Protein AF-A0A924G3J5-F1 (afdb_monomer_lite)

pLDDT: mean 84.8, std 6.94, range [52.28, 93.25]

Foldseek 3Di:
DVVVVVVVVVVVVVVVVLCVVVVVVVLVVVLVVVLVVVVVVLVVVLVVVLVVVLVVVCVVVCVVVVCVVVPDPVVVVVSVVVSVVSSVVSVVVSVLVSVLVSQLVCLLSVLVSVVVSVCVVVVHPDPPPVVVSVVSSVVSNVVSVVVSVVVVVVVVD

Structure (mmCIF, N/CA/C/O backbone):
data_AF-A0A924G3J5-F1
#
_entry.id   AF-A0A924G3J5-F1
#
loop_
_atom_site.group_PDB
_atom_site.id
_atom_site.type_symbol
_atom_site.label_atom_id
_atom_site.label_alt_id
_atom_site.label_comp_id
_atom_site.label_asym_id
_atom_site.label_entity_id
_atom_site.label_seq_id
_atom_site.pdbx_PDB_ins_code
_atom_site.Cartn_x
_atom_site.Cartn_y
_atom_site.Cartn_z
_atom_site.occupancy
_atom_site.B_iso_or_equiv
_atom_site.auth_seq_id
_atom_site.auth_comp_id
_atom_site.auth_asym_id
_atom_site.auth_atom_id
_atom_site.pdbx_PDB_model_num
ATOM 1 N N . MET A 1 1 ? 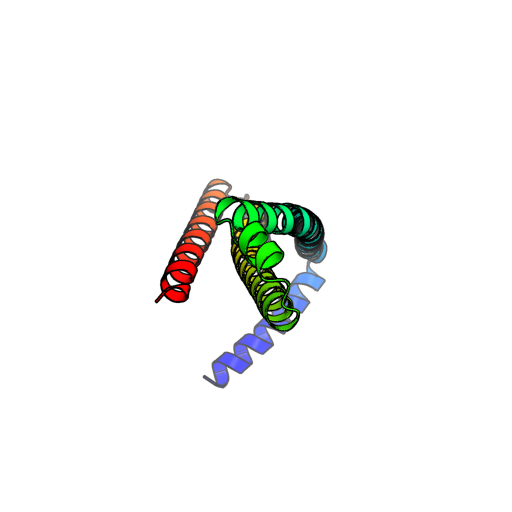12.383 -10.113 25.086 1.00 79.06 1 MET A N 1
ATOM 2 C CA . MET A 1 1 ? 12.332 -10.628 23.698 1.00 79.06 1 MET A CA 1
ATOM 3 C C . MET A 1 1 ? 11.488 -11.893 23.572 1.00 79.06 1 MET A C 1
ATOM 5 O O . MET A 1 1 ? 10.395 -11.791 23.042 1.00 79.06 1 MET A O 1
ATOM 9 N N . LEU A 1 2 ? 11.910 -13.062 24.084 1.00 88.69 2 LEU A N 1
ATOM 10 C CA . LEU A 1 2 ? 11.097 -14.299 24.002 1.00 88.69 2 LEU A CA 1
ATOM 11 C C . LEU A 1 2 ? 9.722 -14.167 24.678 1.00 88.69 2 LEU A C 1
ATOM 13 O O . LEU A 1 2 ? 8.710 -14.553 24.103 1.00 88.69 2 LEU A O 1
ATOM 17 N N . LYS A 1 3 ? 9.676 -13.552 25.866 1.00 90.19 3 LYS A N 1
ATOM 18 C CA . LYS A 1 3 ? 8.425 -13.263 26.584 1.00 90.19 3 LYS A CA 1
ATOM 19 C C . LYS A 1 3 ? 7.478 -12.373 25.768 1.00 90.19 3 LYS A C 1
ATOM 21 O O . LYS A 1 3 ? 6.288 -12.649 25.714 1.00 90.19 3 LYS A O 1
ATOM 26 N N . ASP A 1 4 ? 8.012 -11.358 25.094 1.00 90.31 4 ASP A N 1
ATOM 27 C CA . ASP A 1 4 ? 7.220 -10.415 24.291 1.00 90.31 4 ASP A CA 1
ATOM 28 C C . ASP A 1 4 ? 6.651 -11.086 23.034 1.00 90.31 4 ASP A C 1
ATOM 30 O O . ASP A 1 4 ? 5.507 -10.837 22.666 1.00 90.31 4 ASP A O 1
ATOM 34 N N . ILE A 1 5 ? 7.415 -11.996 22.416 1.00 91.94 5 ILE A N 1
ATOM 35 C CA . ILE A 1 5 ? 6.950 -12.817 21.287 1.00 91.94 5 ILE A CA 1
ATOM 36 C C . ILE A 1 5 ? 5.789 -13.718 21.724 1.00 91.94 5 ILE A C 1
ATOM 38 O O . ILE A 1 5 ? 4.772 -13.780 21.037 1.00 91.94 5 ILE A O 1
ATOM 42 N N . ILE A 1 6 ? 5.912 -14.382 22.878 1.00 93.00 6 ILE A N 1
ATOM 43 C CA . ILE A 1 6 ? 4.846 -15.238 23.420 1.00 93.00 6 ILE A CA 1
ATOM 44 C C . ILE A 1 6 ? 3.584 -14.411 23.695 1.00 93.00 6 ILE A C 1
ATOM 46 O O . ILE A 1 6 ? 2.497 -14.804 23.275 1.00 93.00 6 ILE A O 1
ATOM 50 N N . ILE A 1 7 ? 3.729 -13.237 24.321 1.00 92.44 7 ILE A N 1
ATOM 51 C CA . ILE A 1 7 ? 2.610 -12.319 24.583 1.00 92.44 7 ILE A CA 1
ATOM 52 C C . ILE A 1 7 ? 1.948 -11.874 23.273 1.00 92.44 7 ILE A C 1
ATOM 54 O O . ILE A 1 7 ? 0.723 -11.845 23.194 1.00 92.44 7 ILE A O 1
ATOM 58 N N . ALA A 1 8 ? 2.726 -11.559 22.234 1.00 90.69 8 ALA A N 1
ATOM 59 C CA . ALA A 1 8 ? 2.189 -11.148 20.938 1.00 90.69 8 ALA A CA 1
ATOM 60 C C . ALA A 1 8 ? 1.374 -12.265 20.263 1.00 90.69 8 ALA A C 1
ATOM 62 O O . ALA A 1 8 ? 0.289 -12.009 19.737 1.00 90.69 8 ALA A O 1
ATOM 63 N N . ILE A 1 9 ? 1.863 -13.508 20.316 1.00 92.25 9 ILE A N 1
ATOM 64 C CA . ILE A 1 9 ? 1.149 -14.677 19.786 1.00 92.25 9 ILE A CA 1
ATOM 65 C C . ILE A 1 9 ? -0.148 -14.909 20.572 1.00 92.25 9 ILE A C 1
ATOM 67 O O . ILE A 1 9 ? -1.213 -15.083 19.980 1.00 92.25 9 ILE A O 1
ATOM 71 N N . GLU A 1 10 ? -0.093 -14.861 21.904 1.00 93.25 10 GLU A N 1
ATOM 72 C CA . GLU A 1 10 ? -1.275 -15.023 22.754 1.00 93.25 10 GLU A CA 1
ATOM 73 C C . GLU A 1 10 ? -2.311 -13.913 22.504 1.00 93.25 10 GLU A C 1
ATOM 75 O O . GLU A 1 10 ? -3.509 -14.185 22.390 1.00 93.25 10 GLU A O 1
ATOM 80 N N . ALA A 1 11 ? -1.856 -12.667 22.350 1.00 90.56 11 ALA A N 1
ATOM 81 C CA . ALA A 1 11 ? -2.704 -11.528 22.021 1.00 90.56 11 ALA A CA 1
ATOM 82 C C . ALA A 1 11 ? -3.402 -11.702 20.664 1.00 90.56 11 ALA A C 1
ATOM 84 O O . ALA A 1 11 ? -4.585 -11.384 20.549 1.00 90.56 11 ALA A O 1
ATOM 85 N N . TYR A 1 12 ? -2.721 -12.268 19.661 1.00 89.12 12 TYR A N 1
ATOM 86 C CA . TYR A 1 12 ? -3.326 -12.582 18.365 1.00 89.12 12 TYR A CA 1
ATOM 87 C C . TYR A 1 12 ? -4.492 -13.575 18.502 1.00 89.12 12 TYR A C 1
ATOM 89 O O . TYR A 1 12 ? -5.582 -13.339 17.973 1.00 89.12 12 TYR A O 1
ATOM 97 N N . PHE A 1 13 ? -4.307 -14.656 19.268 1.00 91.38 13 PHE A N 1
ATOM 98 C CA . PHE A 1 13 ? -5.377 -15.627 19.518 1.00 91.38 13 PHE A CA 1
ATOM 99 C C . PHE A 1 13 ? -6.538 -15.023 20.318 1.00 91.38 13 PHE A C 1
ATOM 101 O O . PHE A 1 13 ? -7.701 -15.246 19.968 1.00 91.38 13 PHE A O 1
ATOM 108 N N . LYS A 1 14 ? -6.249 -14.210 21.343 1.00 90.56 14 LYS A N 1
ATOM 109 C CA . LYS A 1 14 ? -7.273 -13.483 22.114 1.00 90.56 14 LYS A CA 1
ATOM 110 C C . LYS A 1 14 ? -8.071 -12.520 21.235 1.00 90.56 14 LYS A C 1
ATOM 112 O O . LYS A 1 14 ? -9.298 -12.512 21.311 1.00 90.56 14 LYS A O 1
ATOM 117 N N . ALA A 1 15 ? -7.410 -11.769 20.354 1.00 87.56 15 ALA A N 1
ATOM 118 C CA . ALA A 1 15 ? -8.072 -10.875 19.406 1.00 87.56 15 ALA A CA 1
ATOM 119 C C . ALA A 1 15 ? -8.998 -11.652 18.457 1.00 87.56 15 ALA A C 1
ATOM 121 O O . ALA A 1 15 ? -10.141 -11.257 18.236 1.00 87.56 15 ALA A O 1
ATOM 122 N N . HIS A 1 16 ? -8.556 -12.806 17.954 1.00 88.19 16 HIS A N 1
ATOM 123 C CA . HIS A 1 16 ? -9.384 -13.654 17.098 1.00 88.19 16 HIS A CA 1
ATOM 124 C C . HIS A 1 16 ? -10.644 -14.170 17.816 1.00 88.19 16 HIS A C 1
ATOM 126 O O . HIS A 1 16 ? -11.741 -14.160 17.247 1.00 88.19 16 HIS A O 1
ATOM 132 N N . GLN A 1 17 ? -10.510 -14.599 19.075 1.00 89.94 17 GLN A N 1
ATOM 133 C CA . GLN A 1 17 ? -11.649 -14.999 19.907 1.00 89.94 17 GLN A CA 1
ATOM 134 C C . GLN A 1 17 ? -12.599 -13.822 20.164 1.00 89.94 17 GLN A C 1
ATOM 136 O O . GLN A 1 17 ? -13.813 -13.986 20.047 1.00 89.94 17 GLN A O 1
ATOM 141 N N . PHE A 1 18 ? -12.061 -12.632 20.440 1.00 88.69 18 PHE A N 1
ATOM 142 C CA . PHE A 1 18 ? -12.831 -11.405 20.641 1.00 88.69 18 PHE A CA 1
ATOM 143 C C . PHE A 1 18 ? -13.657 -11.033 19.399 1.00 88.69 18 PHE A C 1
ATOM 145 O O . PHE A 1 18 ? -14.871 -10.851 19.489 1.00 88.69 18 PHE A O 1
ATOM 152 N N . ILE A 1 19 ? -13.033 -11.018 18.217 1.00 88.06 19 ILE A N 1
ATOM 153 C CA . ILE A 1 19 ? -13.703 -10.719 16.940 1.00 88.06 19 ILE A CA 1
ATOM 154 C C . ILE A 1 19 ? -14.864 -11.693 16.693 1.00 88.06 19 ILE A C 1
ATOM 156 O O . ILE A 1 19 ? -15.940 -11.280 16.253 1.00 88.06 19 ILE A O 1
ATOM 160 N N . ARG A 1 20 ? -14.658 -12.986 16.988 1.00 87.94 20 ARG A N 1
ATOM 161 C CA . ARG A 1 20 ? -15.691 -14.021 16.851 1.00 87.94 20 ARG A CA 1
ATOM 162 C C . ARG A 1 20 ? -16.828 -13.827 17.853 1.00 87.94 20 ARG A C 1
ATOM 164 O O . ARG A 1 20 ? -17.985 -13.889 17.456 1.00 87.94 20 ARG A O 1
ATOM 171 N N . LYS A 1 21 ? -16.508 -13.554 19.120 1.00 89.50 21 LYS A N 1
ATOM 172 C CA . LYS A 1 21 ? -17.488 -13.337 20.195 1.00 89.50 21 LYS A CA 1
ATOM 173 C C . LYS A 1 21 ? -18.400 -12.138 19.922 1.00 89.50 21 LYS A C 1
ATOM 175 O O . LYS A 1 21 ? -19.588 -12.203 20.215 1.00 89.50 21 LYS A O 1
ATOM 180 N N . HIS A 1 22 ? -17.858 -11.072 19.336 1.00 85.44 22 HIS A N 1
ATOM 181 C CA . HIS A 1 22 ? -18.577 -9.817 19.099 1.00 85.44 22 HIS A CA 1
ATOM 182 C C . HIS A 1 22 ? -19.054 -9.627 17.648 1.00 85.44 22 HIS A C 1
ATOM 184 O O . HIS A 1 22 ? -19.466 -8.531 17.277 1.00 85.44 22 HIS A O 1
ATOM 190 N N . ASN A 1 23 ? -19.021 -10.678 16.815 1.00 83.56 23 ASN A N 1
ATOM 191 C CA . ASN A 1 23 ? -19.469 -10.647 15.413 1.00 83.56 23 ASN A CA 1
ATOM 192 C C . ASN A 1 23 ? -18.825 -9.537 14.549 1.00 83.56 23 ASN A C 1
ATOM 194 O O . ASN A 1 23 ? -19.388 -9.112 13.537 1.00 83.56 23 ASN A O 1
ATOM 198 N N . LEU A 1 24 ? -17.608 -9.104 14.896 1.00 84.25 24 LEU A N 1
ATOM 199 C CA . LEU A 1 24 ? -16.880 -8.043 14.187 1.00 84.25 24 LEU A CA 1
ATOM 200 C C . LEU A 1 24 ? -16.287 -8.512 12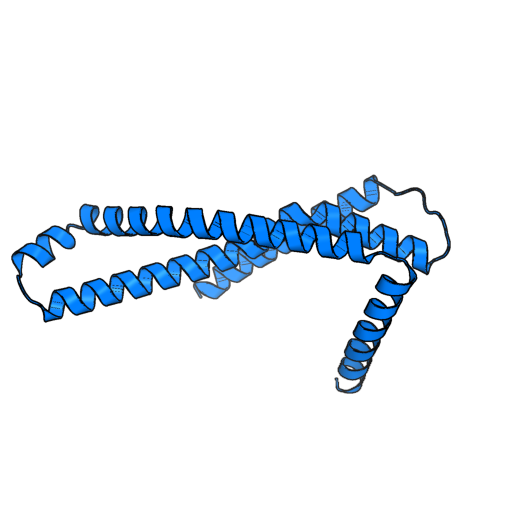.844 1.00 84.25 24 LEU A C 1
ATOM 202 O O . LEU A 1 24 ? -15.790 -7.701 12.067 1.00 84.25 24 LEU A O 1
ATOM 206 N N . TRP A 1 25 ? -16.390 -9.806 12.524 1.00 83.56 25 TRP A N 1
ATOM 207 C CA . TRP A 1 25 ? -15.892 -10.409 11.281 1.00 83.56 25 TRP A CA 1
ATOM 208 C C . TRP A 1 25 ? -16.357 -9.703 10.010 1.00 83.56 25 TRP A C 1
ATOM 210 O O . TRP A 1 25 ? -15.562 -9.529 9.090 1.00 83.56 25 TRP A O 1
ATOM 220 N N . LYS A 1 26 ? -17.617 -9.254 9.958 1.00 84.56 26 LYS A N 1
ATOM 221 C CA . LYS A 1 26 ? -18.149 -8.544 8.782 1.00 84.56 26 LYS A CA 1
ATOM 222 C C . LYS A 1 26 ? -17.333 -7.284 8.477 1.00 84.56 26 LYS A C 1
ATOM 224 O O . LYS A 1 26 ? -17.021 -7.022 7.321 1.00 84.56 26 LYS A O 1
ATOM 229 N N . TRP A 1 27 ? -16.918 -6.562 9.516 1.00 81.88 27 TRP A N 1
ATOM 230 C CA . TRP A 1 27 ? -16.155 -5.320 9.403 1.00 81.88 27 TRP A CA 1
ATOM 231 C C . TRP A 1 27 ? -14.680 -5.522 9.045 1.00 81.88 27 TRP A C 1
ATOM 233 O O . TRP A 1 27 ? -14.026 -4.569 8.643 1.00 81.88 27 TRP A O 1
ATOM 243 N N . ILE A 1 28 ? -14.160 -6.747 9.148 1.00 84.81 28 ILE A N 1
ATOM 244 C CA . ILE A 1 28 ? -12.804 -7.111 8.704 1.00 84.81 28 ILE A CA 1
ATOM 245 C C . ILE A 1 28 ? -12.839 -7.677 7.280 1.00 84.81 28 ILE A C 1
ATOM 247 O O . ILE A 1 28 ? -11.999 -7.339 6.447 1.00 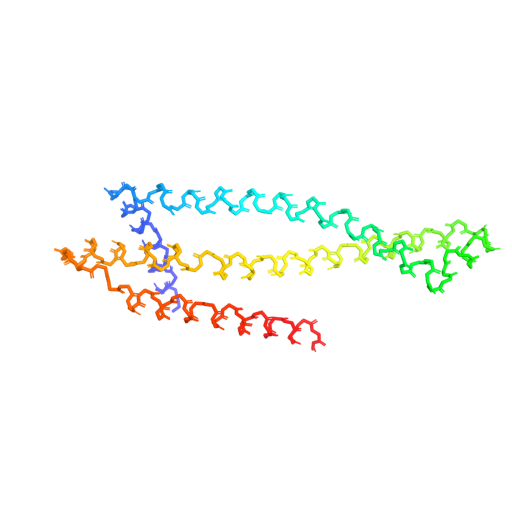84.81 28 ILE A O 1
ATOM 251 N N . VAL A 1 29 ? -13.836 -8.512 6.978 1.00 86.88 29 VAL A N 1
ATOM 252 C CA . VAL A 1 29 ? -13.983 -9.154 5.666 1.00 86.88 29 VAL A CA 1
ATOM 253 C C . VAL A 1 29 ? -14.344 -8.138 4.587 1.00 86.88 29 VAL A C 1
ATOM 255 O O . VAL A 1 29 ? -13.789 -8.210 3.497 1.00 86.88 29 VAL A O 1
ATOM 258 N N . VAL A 1 30 ? -15.216 -7.165 4.875 1.00 86.81 30 VAL A N 1
ATOM 259 C CA . VAL A 1 30 ? -15.619 -6.145 3.890 1.00 86.81 30 VAL A CA 1
ATOM 260 C C . VAL A 1 30 ? -14.417 -5.336 3.372 1.00 86.81 30 VAL A C 1
ATOM 262 O O . VAL A 1 30 ? -14.218 -5.321 2.157 1.00 86.81 30 VAL A O 1
ATOM 265 N N . PRO A 1 31 ? -13.552 -4.743 4.222 1.00 8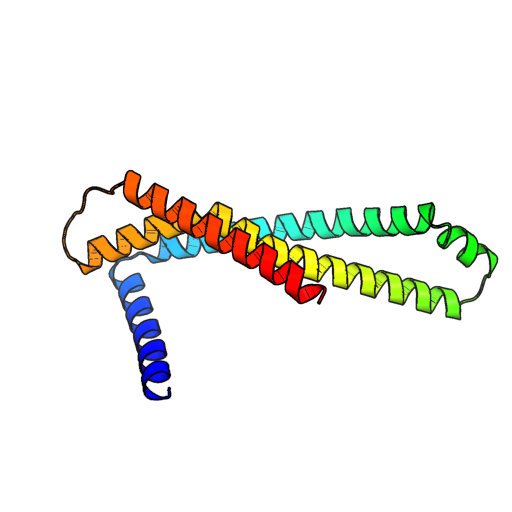6.19 31 PRO A N 1
ATOM 266 C CA . PRO A 1 31 ? -12.312 -4.112 3.766 1.00 86.19 31 PRO A CA 1
ATOM 267 C C . PRO A 1 31 ? -11.388 -5.063 3.007 1.00 86.19 31 PRO A C 1
ATOM 269 O O . PRO A 1 31 ? -10.746 -4.636 2.054 1.00 86.19 31 PRO A O 1
ATOM 272 N N . GLY A 1 32 ? -11.333 -6.342 3.395 1.00 88.81 32 GLY A N 1
ATOM 273 C CA . GLY A 1 32 ? -10.544 -7.361 2.698 1.00 88.81 32 GLY A CA 1
ATOM 274 C C . GLY A 1 32 ? -11.051 -7.661 1.284 1.00 88.81 32 GLY A C 1
ATOM 275 O O . GLY A 1 32 ? -10.258 -7.760 0.351 1.00 88.81 32 GLY A O 1
ATOM 276 N N . ILE A 1 33 ? -12.369 -7.743 1.094 1.00 90.38 33 ILE A N 1
ATOM 277 C CA . ILE A 1 33 ? -12.983 -7.913 -0.230 1.00 90.38 33 ILE A CA 1
ATOM 278 C C . ILE A 1 33 ? -12.774 -6.653 -1.073 1.00 90.38 33 ILE A C 1
ATOM 280 O O . ILE A 1 33 ? -12.382 -6.752 -2.233 1.00 90.38 33 ILE A O 1
ATOM 284 N N . ILE A 1 34 ? -12.972 -5.466 -0.492 1.00 89.25 34 ILE A N 1
ATOM 285 C CA . ILE A 1 34 ? -12.711 -4.192 -1.177 1.00 89.25 34 ILE A CA 1
ATOM 286 C C . ILE A 1 34 ? -11.239 -4.109 -1.598 1.00 89.25 34 ILE A C 1
ATOM 288 O O . ILE A 1 34 ? -10.956 -3.740 -2.735 1.00 89.25 34 ILE A O 1
ATOM 292 N N . TYR A 1 35 ? -10.308 -4.512 -0.727 1.00 89.94 35 TYR A N 1
ATOM 293 C CA . TYR A 1 35 ? -8.885 -4.606 -1.049 1.00 89.94 35 TYR A CA 1
ATOM 294 C C . TYR A 1 35 ? -8.637 -5.530 -2.238 1.00 89.94 35 TYR A C 1
ATOM 296 O O . TYR A 1 35 ? -7.942 -5.141 -3.170 1.00 89.94 35 TYR A O 1
ATOM 304 N N . MET A 1 36 ? -9.217 -6.732 -2.225 1.00 90.69 36 MET A N 1
ATOM 305 C CA . MET A 1 36 ? -9.068 -7.704 -3.306 1.00 90.69 36 MET A CA 1
ATOM 306 C C . MET A 1 36 ? -9.580 -7.145 -4.640 1.00 90.69 36 MET A C 1
ATOM 308 O O . MET A 1 36 ? -8.878 -7.228 -5.644 1.00 90.69 36 MET A O 1
ATOM 312 N N . LEU A 1 37 ? -10.770 -6.538 -4.652 1.00 92.56 37 LEU A N 1
ATOM 313 C CA . LEU A 1 37 ? -11.355 -5.949 -5.858 1.00 92.56 37 LEU A CA 1
ATOM 314 C C . LEU A 1 37 ? -10.515 -4.784 -6.388 1.00 92.56 37 LEU A C 1
ATOM 316 O O . LEU A 1 37 ? -10.206 -4.745 -7.579 1.00 92.56 37 LEU A O 1
ATOM 320 N N . LEU A 1 38 ? -10.103 -3.869 -5.504 1.00 90.38 38 LEU A N 1
ATOM 321 C CA . LEU A 1 38 ? -9.209 -2.767 -5.857 1.00 90.38 38 LEU A CA 1
ATOM 322 C C . LEU A 1 38 ? -7.881 -3.294 -6.395 1.00 90.38 38 LEU A C 1
ATOM 324 O O . LEU A 1 38 ? -7.396 -2.786 -7.396 1.00 90.38 38 LEU A O 1
ATOM 328 N N . PHE A 1 39 ? -7.323 -4.339 -5.787 1.00 90.88 39 PHE A N 1
ATOM 329 C CA . PHE A 1 39 ? -6.071 -4.941 -6.225 1.00 90.88 39 PHE A CA 1
ATOM 330 C C . PHE A 1 39 ? -6.190 -5.535 -7.630 1.00 90.88 39 PHE A C 1
ATOM 332 O O . PHE A 1 39 ? -5.352 -5.252 -8.484 1.00 90.88 39 PHE A O 1
ATOM 339 N N . CYS A 1 40 ? -7.247 -6.303 -7.904 1.00 92.12 40 CYS A N 1
ATOM 340 C CA . CYS A 1 40 ? -7.504 -6.855 -9.234 1.00 92.12 40 CYS A CA 1
ATOM 341 C C . CYS A 1 40 ? -7.670 -5.749 -10.285 1.00 92.12 40 CYS A C 1
ATOM 343 O O . CYS A 1 40 ? -7.072 -5.826 -11.359 1.00 92.12 40 CYS A O 1
ATOM 345 N N . PHE A 1 41 ? -8.435 -4.703 -9.964 1.00 91.62 41 PHE A N 1
ATOM 346 C CA . PHE A 1 41 ? -8.640 -3.561 -10.853 1.00 91.62 41 PHE A CA 1
ATOM 347 C C . PHE A 1 41 ? -7.330 -2.811 -11.120 1.00 91.62 41 PHE A C 1
ATOM 349 O O . PHE A 1 41 ? -6.954 -2.583 -12.268 1.00 91.62 41 PHE A O 1
ATOM 356 N N . SER A 1 42 ? -6.584 -2.487 -10.068 1.00 89.44 42 SER A N 1
ATOM 357 C CA . SER A 1 42 ? -5.294 -1.813 -10.163 1.00 89.44 42 SER A CA 1
ATOM 358 C C . SER A 1 42 ? -4.266 -2.641 -10.938 1.00 89.44 42 SER A C 1
ATOM 360 O O . SER A 1 42 ? -3.549 -2.087 -11.767 1.00 89.44 42 SER A O 1
ATOM 362 N N . MET A 1 43 ? -4.228 -3.965 -10.752 1.00 90.06 43 MET A N 1
ATOM 363 C CA . MET A 1 43 ? -3.330 -4.857 -11.492 1.00 90.06 43 MET A CA 1
ATOM 364 C C . MET A 1 43 ? -3.677 -4.920 -12.987 1.00 90.06 43 MET A C 1
ATOM 366 O O . MET A 1 43 ? -2.781 -4.920 -13.832 1.00 90.06 43 MET A O 1
ATOM 370 N N . TYR A 1 44 ? -4.969 -4.914 -13.329 1.00 91.75 44 TYR A N 1
ATOM 371 C CA . TYR A 1 44 ? -5.424 -4.828 -14.718 1.00 91.75 44 TYR A CA 1
ATOM 372 C C . TYR A 1 44 ? -4.976 -3.514 -15.381 1.00 91.75 44 TYR A C 1
ATOM 374 O O . TYR A 1 44 ? -4.373 -3.529 -16.457 1.00 91.75 44 TYR A O 1
ATOM 382 N N . TYR A 1 45 ? -5.194 -2.376 -14.711 1.00 90.88 45 TYR A N 1
ATOM 383 C CA . TYR A 1 45 ? -4.743 -1.068 -15.200 1.00 90.88 45 TYR A CA 1
ATOM 384 C C . TYR A 1 45 ? -3.220 -0.978 -15.310 1.00 90.88 45 TYR A C 1
ATOM 386 O O . TYR A 1 45 ? -2.706 -0.420 -16.283 1.00 90.88 45 TYR A O 1
ATOM 394 N N . PHE A 1 46 ? -2.496 -1.543 -14.344 1.00 91.94 46 PHE A N 1
ATOM 395 C CA . PHE A 1 46 ? -1.042 -1.639 -14.371 1.00 91.94 46 PHE A CA 1
ATOM 396 C C . PHE A 1 46 ? -0.554 -2.396 -15.610 1.00 91.94 46 PHE A C 1
ATOM 398 O O . PHE A 1 46 ? 0.273 -1.871 -16.350 1.00 91.94 46 PHE A O 1
ATOM 405 N N . ALA A 1 47 ? -1.089 -3.590 -15.884 1.00 88.12 47 ALA A N 1
ATOM 406 C CA . ALA A 1 47 ? -0.674 -4.387 -17.037 1.00 88.12 47 ALA A CA 1
ATOM 407 C C . ALA A 1 47 ? -0.856 -3.623 -18.362 1.00 88.12 47 ALA A C 1
ATOM 409 O O . ALA A 1 47 ? 0.038 -3.632 -19.210 1.00 88.12 47 ALA A O 1
ATOM 410 N N . HIS A 1 48 ? -1.973 -2.905 -18.517 1.00 88.50 48 HIS A N 1
ATOM 411 C CA . HIS A 1 48 ? -2.232 -2.100 -19.712 1.00 88.50 48 HIS A CA 1
ATOM 412 C C . HIS A 1 48 ? -1.294 -0.883 -19.817 1.00 88.50 48 HIS A C 1
ATOM 414 O O . HIS A 1 48 ? -0.715 -0.617 -20.871 1.00 88.50 48 HIS A O 1
ATOM 420 N N . THR A 1 49 ? -1.102 -0.160 -18.712 1.00 90.25 49 THR A N 1
ATOM 421 C CA . THR A 1 49 ? -0.331 1.093 -18.686 1.00 90.25 49 THR A CA 1
ATOM 422 C C . THR A 1 49 ? 1.170 0.842 -18.825 1.00 90.25 49 THR A C 1
ATOM 424 O O . THR A 1 49 ? 1.844 1.549 -19.572 1.00 90.25 49 THR A O 1
ATOM 427 N N . SER A 1 50 ? 1.698 -0.191 -18.166 1.00 88.88 50 SER A N 1
ATOM 428 C CA . SER A 1 50 ? 3.123 -0.538 -18.191 1.00 88.88 50 SER A CA 1
ATOM 429 C C . SER A 1 50 ? 3.577 -0.981 -19.576 1.00 88.88 50 SER A C 1
ATOM 431 O O . SER A 1 50 ? 4.638 -0.562 -20.032 1.00 88.88 50 SER A O 1
ATOM 433 N N . ASN A 1 51 ? 2.756 -1.752 -20.295 1.00 87.62 51 ASN A N 1
ATOM 434 C CA . ASN A 1 51 ? 3.070 -2.142 -21.670 1.00 87.62 51 ASN A CA 1
ATOM 435 C C . ASN A 1 51 ? 3.148 -0.919 -22.595 1.00 87.62 51 ASN A C 1
ATOM 437 O O . ASN A 1 51 ? 4.106 -0.782 -23.358 1.00 87.62 51 ASN A O 1
ATOM 441 N N . ASN A 1 52 ? 2.192 0.009 -22.475 1.00 89.00 52 ASN A N 1
ATOM 442 C CA . ASN A 1 52 ? 2.193 1.253 -23.246 1.00 89.00 52 ASN A CA 1
ATOM 443 C C . ASN A 1 52 ? 3.396 2.141 -22.897 1.00 89.00 52 ASN A C 1
ATOM 445 O O . ASN A 1 52 ? 4.009 2.722 -23.792 1.00 89.00 52 ASN A O 1
ATOM 449 N N . PHE A 1 53 ? 3.770 2.218 -21.618 1.00 88.38 53 PHE A N 1
ATOM 450 C CA . PHE A 1 53 ? 4.927 2.988 -21.168 1.00 88.38 53 PHE A CA 1
ATOM 451 C C . PHE A 1 53 ? 6.247 2.416 -21.700 1.00 88.38 53 PHE A C 1
ATOM 453 O O . PHE A 1 53 ? 7.064 3.169 -22.226 1.00 88.38 53 PHE A O 1
ATOM 460 N N . ILE A 1 54 ? 6.443 1.094 -21.633 1.00 87.31 54 ILE A N 1
ATOM 461 C CA . ILE A 1 54 ? 7.633 0.428 -22.187 1.00 87.31 54 ILE A CA 1
ATOM 462 C C . ILE A 1 54 ? 7.710 0.653 -23.699 1.00 87.31 54 ILE A C 1
ATOM 464 O O . ILE A 1 54 ? 8.767 0.998 -24.223 1.00 87.31 54 ILE A O 1
ATOM 468 N N . LEU A 1 55 ? 6.587 0.515 -24.408 1.00 85.62 55 LEU A N 1
ATOM 469 C CA . LEU A 1 55 ? 6.527 0.755 -25.848 1.00 85.62 55 LEU A CA 1
ATOM 470 C C . LEU A 1 55 ? 6.866 2.212 -26.194 1.00 85.62 55 LEU A C 1
ATOM 472 O O . LEU A 1 55 ? 7.684 2.456 -27.080 1.00 85.62 55 LEU A O 1
ATOM 476 N N . TRP A 1 56 ? 6.299 3.175 -25.466 1.00 88.50 56 TRP A N 1
ATOM 477 C CA . TRP A 1 56 ? 6.615 4.594 -25.622 1.00 88.50 56 TRP A CA 1
ATOM 478 C C . TRP A 1 56 ? 8.097 4.888 -25.355 1.00 88.50 56 TRP A C 1
ATOM 480 O O . TRP A 1 56 ? 8.736 5.593 -26.138 1.00 88.50 56 TRP A O 1
ATOM 490 N N . LEU A 1 57 ? 8.668 4.306 -24.297 1.00 87.75 57 LEU A N 1
ATOM 491 C CA . LEU A 1 57 ? 10.073 4.473 -23.930 1.00 87.75 57 LEU A CA 1
ATOM 492 C C . LEU A 1 57 ? 11.002 3.906 -25.010 1.00 87.75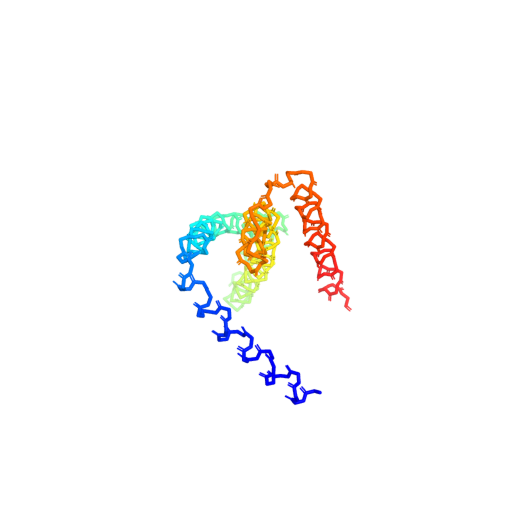 57 LEU A C 1
ATOM 494 O O . LEU A 1 57 ? 11.960 4.565 -25.416 1.00 87.75 57 LEU A O 1
ATOM 498 N N . ASN A 1 58 ? 10.675 2.733 -25.547 1.00 84.75 58 ASN A N 1
ATOM 499 C CA . ASN A 1 58 ? 11.434 2.080 -26.613 1.00 84.75 58 ASN A CA 1
ATOM 500 C C . ASN A 1 58 ? 11.382 2.842 -27.945 1.00 84.75 58 ASN A C 1
ATOM 502 O O . ASN A 1 58 ? 12.367 2.860 -28.686 1.00 84.75 58 ASN A O 1
ATOM 506 N N . LEU A 1 59 ? 10.250 3.484 -28.255 1.00 83.81 59 LEU A N 1
ATOM 507 C CA . LEU A 1 59 ? 10.109 4.330 -29.442 1.00 83.81 59 LEU A CA 1
ATOM 508 C C . LEU A 1 59 ? 10.866 5.651 -29.282 1.00 83.81 59 LEU A C 1
ATOM 510 O O . LEU A 1 59 ? 11.598 6.051 -30.184 1.00 83.81 59 LEU A O 1
ATOM 514 N N . LYS A 1 60 ? 10.727 6.319 -28.132 1.00 84.62 60 LYS A N 1
ATOM 515 C CA . LYS A 1 60 ? 11.317 7.644 -27.906 1.00 84.62 60 LYS A CA 1
ATOM 516 C C . LYS A 1 60 ? 12.838 7.615 -27.768 1.00 84.62 60 LYS A C 1
ATOM 518 O O . LYS A 1 60 ? 13.504 8.550 -28.196 1.00 84.62 60 LYS A O 1
ATOM 523 N N . THR A 1 61 ? 13.388 6.545 -27.201 1.00 80.00 61 THR A N 1
ATOM 524 C CA . THR A 1 61 ? 14.844 6.328 -27.130 1.00 80.00 61 THR A CA 1
ATOM 525 C C . THR A 1 61 ? 15.445 5.898 -28.471 1.00 80.00 61 THR A C 1
ATOM 527 O O . THR A 1 61 ? 16.663 5.824 -28.598 1.00 80.00 61 THR A O 1
ATOM 530 N N . GLY A 1 62 ? 14.611 5.589 -29.473 1.00 77.19 62 GLY A N 1
ATOM 531 C CA . GLY A 1 62 ? 15.053 5.046 -30.757 1.00 77.19 62 GLY A CA 1
ATOM 532 C C . GLY A 1 62 ? 15.605 3.619 -30.668 1.00 77.19 62 GLY A C 1
ATOM 533 O O . GLY A 1 62 ? 16.053 3.090 -31.687 1.00 77.19 62 GLY A O 1
ATOM 534 N N . LEU A 1 63 ? 15.550 2.972 -29.492 1.00 73.81 63 LEU A N 1
ATOM 535 C CA . LEU A 1 63 ? 16.122 1.640 -29.276 1.00 73.81 63 LEU A CA 1
ATOM 536 C C . LEU A 1 63 ? 15.505 0.603 -30.209 1.00 73.81 63 LEU A C 1
ATOM 538 O O . LEU A 1 63 ? 16.225 -0.234 -30.742 1.00 73.81 63 LEU A O 1
ATOM 542 N N . LYS A 1 64 ? 14.193 0.689 -30.458 1.00 73.75 64 LYS A N 1
ATOM 543 C CA . LYS A 1 64 ? 13.512 -0.238 -31.368 1.00 73.75 64 LYS A CA 1
ATOM 544 C C . LYS A 1 64 ? 14.055 -0.135 -32.801 1.00 73.75 64 LYS A C 1
ATOM 546 O O . LYS A 1 64 ? 14.403 -1.144 -33.397 1.00 73.75 64 LYS A O 1
ATOM 551 N N . ALA A 1 65 ? 14.222 1.085 -33.316 1.00 75.12 65 ALA A N 1
ATOM 552 C CA . ALA A 1 65 ? 14.747 1.319 -34.664 1.00 75.12 65 ALA A CA 1
ATOM 553 C C . ALA A 1 65 ? 16.232 0.931 -34.807 1.00 75.12 65 ALA A C 1
ATOM 555 O O . ALA A 1 65 ? 16.673 0.529 -35.882 1.00 75.12 65 ALA A O 1
ATOM 556 N N . TRP A 1 66 ? 17.012 1.054 -33.731 1.00 79.50 66 TRP A N 1
ATOM 557 C CA . TRP A 1 66 ? 18.405 0.609 -33.686 1.00 79.50 66 TRP A CA 1
ATOM 558 C C . TRP A 1 66 ? 18.522 -0.921 -33.644 1.00 79.50 66 TRP A C 1
ATOM 560 O O . TRP A 1 66 ? 19.334 -1.494 -34.371 1.00 79.50 66 TRP A O 1
ATOM 570 N N . LEU A 1 67 ? 17.665 -1.580 -32.860 1.00 79.56 67 LEU A N 1
ATOM 571 C CA . LEU A 1 67 ? 17.589 -3.037 -32.766 1.00 79.56 67 LEU A CA 1
ATOM 572 C C . LEU A 1 67 ? 17.181 -3.663 -34.108 1.00 79.56 67 LEU A C 1
ATOM 574 O O . LEU A 1 67 ? 17.842 -4.590 -34.577 1.00 79.56 67 LEU A O 1
ATOM 578 N N . ASP A 1 68 ? 16.158 -3.097 -34.756 1.00 77.81 68 ASP A N 1
ATOM 579 C CA . ASP A 1 68 ? 15.662 -3.546 -36.062 1.00 77.81 68 ASP A CA 1
ATOM 580 C C . ASP A 1 68 ? 16.739 -3.405 -37.159 1.00 77.81 68 ASP A C 1
ATOM 582 O O . ASP A 1 68 ? 16.827 -4.241 -38.056 1.00 77.81 68 ASP A O 1
ATOM 586 N N . LYS A 1 69 ? 17.620 -2.394 -37.067 1.00 80.94 69 LYS A N 1
ATOM 587 C CA . LYS A 1 69 ? 18.757 -2.222 -37.992 1.00 80.94 69 LYS A CA 1
ATOM 588 C C . LYS A 1 69 ? 19.885 -3.235 -37.789 1.00 80.94 69 LYS A C 1
ATOM 590 O O . LYS A 1 69 ? 20.584 -3.540 -38.751 1.00 80.94 69 LYS A O 1
ATOM 595 N N . MET A 1 70 ? 20.105 -3.723 -36.567 1.00 77.44 70 MET A N 1
ATOM 596 C CA . MET A 1 70 ? 21.200 -4.659 -36.280 1.00 77.44 70 MET A CA 1
ATOM 597 C C . MET A 1 70 ? 20.897 -6.107 -36.675 1.00 77.44 70 MET A C 1
ATOM 599 O O . MET A 1 70 ? 21.838 -6.881 -36.836 1.00 77.44 70 MET A O 1
ATOM 603 N N . ASN A 1 71 ? 19.617 -6.480 -36.802 1.00 76.44 71 ASN A N 1
ATOM 604 C CA . ASN A 1 71 ? 19.153 -7.822 -37.181 1.00 76.44 71 ASN A CA 1
ATOM 605 C C . ASN A 1 71 ? 19.869 -8.979 -36.440 1.00 76.44 71 ASN A C 1
ATOM 607 O O . ASN A 1 71 ? 20.163 -10.023 -37.021 1.00 76.44 71 ASN A O 1
ATOM 611 N N . SER A 1 72 ? 20.197 -8.791 -35.155 1.00 80.19 72 SER A N 1
ATOM 612 C CA . SER A 1 72 ? 20.919 -9.783 -34.350 1.00 80.19 72 SER A CA 1
ATOM 613 C C . SER A 1 72 ? 20.020 -10.389 -33.267 1.00 80.19 72 SER A C 1
ATOM 615 O O . SER A 1 72 ? 19.502 -9.704 -32.383 1.00 80.19 72 SER A O 1
ATOM 617 N N . GLY A 1 73 ? 19.844 -11.714 -33.315 1.00 82.06 73 GLY A N 1
ATOM 618 C CA . GLY A 1 73 ? 18.961 -12.433 -32.387 1.00 82.06 73 GLY A CA 1
ATOM 619 C C . GLY A 1 73 ? 19.409 -12.366 -30.921 1.00 82.06 73 GLY A C 1
ATOM 620 O O . GLY A 1 73 ? 18.577 -12.288 -30.022 1.00 82.06 73 GLY A O 1
ATOM 621 N N . VAL A 1 74 ? 20.722 -12.321 -30.667 1.00 85.50 74 VAL A N 1
ATOM 622 C CA . VAL A 1 74 ? 21.285 -12.219 -29.306 1.00 85.50 74 VAL A CA 1
ATOM 623 C C . VAL A 1 74 ? 20.952 -10.870 -28.664 1.00 85.50 74 VAL A C 1
ATOM 625 O O . VAL A 1 74 ? 20.597 -10.804 -27.489 1.00 85.50 74 VAL A O 1
ATOM 628 N N . LEU A 1 75 ? 21.016 -9.784 -29.433 1.00 82.38 75 LEU A N 1
ATOM 629 C CA . LEU A 1 75 ? 20.719 -8.444 -28.934 1.00 82.38 75 LEU A CA 1
ATOM 630 C C . LEU A 1 75 ? 19.218 -8.269 -28.681 1.00 82.38 75 LEU A C 1
ATOM 632 O O . LEU A 1 75 ? 18.826 -7.696 -27.664 1.00 82.38 75 LEU A O 1
ATOM 636 N N . ALA A 1 76 ? 18.383 -8.838 -29.558 1.00 85.00 76 ALA A N 1
ATOM 637 C CA . ALA A 1 76 ? 16.940 -8.911 -29.350 1.00 85.00 76 ALA A CA 1
ATOM 638 C C . ALA A 1 76 ? 16.595 -9.661 -28.053 1.00 85.00 76 ALA A C 1
ATOM 640 O O . ALA A 1 76 ? 15.764 -9.189 -27.276 1.00 85.00 76 ALA A O 1
ATOM 641 N N . PHE A 1 77 ? 17.287 -10.767 -27.758 1.00 86.69 77 PHE A N 1
ATOM 642 C CA . PHE A 1 77 ? 17.117 -11.494 -26.500 1.00 86.69 77 PHE A CA 1
ATOM 643 C C . PHE A 1 77 ? 17.410 -10.614 -25.273 1.00 86.69 77 PHE A C 1
ATOM 645 O O . PHE A 1 77 ? 16.533 -10.452 -24.424 1.00 86.69 77 PHE A O 1
ATOM 652 N N . PHE A 1 78 ? 18.579 -9.965 -25.196 1.00 86.31 78 PHE A N 1
ATOM 653 C CA . PHE A 1 78 ? 18.908 -9.085 -24.062 1.00 86.31 78 PHE A CA 1
ATOM 654 C C . PHE A 1 78 ? 17.942 -7.905 -23.917 1.00 86.31 78 PHE A C 1
ATOM 656 O O . PHE A 1 78 ? 17.610 -7.512 -22.800 1.00 86.31 78 PHE A O 1
ATOM 663 N N . PHE A 1 79 ? 17.446 -7.364 -25.027 1.00 85.31 79 PHE A N 1
ATOM 664 C CA . PHE A 1 79 ? 16.479 -6.274 -25.006 1.00 85.31 79 PHE A CA 1
ATOM 665 C C . PHE A 1 79 ? 15.105 -6.709 -24.471 1.00 85.31 79 PHE A C 1
ATOM 667 O O . PHE A 1 79 ? 14.504 -6.009 -23.650 1.00 85.31 79 PHE A O 1
ATOM 674 N N . THR A 1 80 ? 14.618 -7.886 -24.879 1.00 86.56 80 THR A N 1
ATOM 675 C CA . THR A 1 80 ? 13.380 -8.457 -24.320 1.00 86.56 80 THR A CA 1
ATOM 676 C C . THR A 1 80 ? 13.530 -8.779 -22.834 1.00 86.56 80 THR A C 1
ATOM 678 O O . THR A 1 80 ? 12.641 -8.448 -22.050 1.00 86.56 80 THR A O 1
ATOM 681 N N . LEU A 1 81 ? 14.681 -9.322 -22.422 1.00 90.00 81 LEU A N 1
ATOM 682 C CA . LEU A 1 81 ? 14.992 -9.586 -21.019 1.00 90.00 81 LEU A CA 1
ATOM 683 C C . LEU A 1 81 ? 15.047 -8.289 -20.197 1.00 90.00 81 LEU A C 1
ATOM 685 O O . LEU A 1 81 ? 14.460 -8.216 -19.121 1.00 90.00 81 LEU A O 1
ATOM 689 N N . GLY A 1 82 ? 15.687 -7.239 -20.716 1.00 89.06 82 GLY A N 1
ATOM 690 C CA . GLY A 1 82 ? 15.722 -5.922 -20.079 1.00 89.06 82 GLY A CA 1
ATOM 691 C C . GLY A 1 82 ? 14.329 -5.302 -19.942 1.00 89.06 82 GLY A C 1
ATOM 692 O O . GLY A 1 82 ? 13.990 -4.771 -18.887 1.00 89.06 82 GLY A O 1
ATOM 693 N N . SER A 1 83 ? 13.487 -5.444 -20.969 1.00 88.50 83 SER A N 1
ATOM 694 C CA . SER A 1 83 ? 12.089 -4.996 -20.929 1.00 88.50 83 SER A CA 1
ATOM 695 C C . SER A 1 83 ? 11.264 -5.769 -19.892 1.00 88.50 83 SER A C 1
ATOM 697 O O . SER A 1 83 ? 10.456 -5.164 -19.191 1.00 88.50 83 SER A O 1
ATOM 699 N N . LEU A 1 84 ? 11.497 -7.079 -19.741 1.00 90.88 84 LEU A N 1
ATOM 700 C CA . LEU A 1 84 ? 10.875 -7.905 -18.700 1.00 90.88 84 LEU A CA 1
ATOM 701 C C . LEU A 1 84 ? 11.296 -7.446 -17.297 1.00 90.88 84 LEU A C 1
ATOM 703 O O . LEU A 1 84 ? 10.445 -7.265 -16.430 1.00 90.88 84 LEU A O 1
ATOM 707 N N . ILE A 1 85 ? 12.595 -7.227 -17.074 1.00 91.75 85 ILE A N 1
ATOM 708 C CA . ILE A 1 85 ? 13.120 -6.741 -15.789 1.00 91.75 85 ILE A CA 1
ATOM 709 C C . ILE A 1 85 ? 12.525 -5.370 -15.460 1.00 91.75 85 ILE A C 1
ATOM 711 O O . ILE A 1 85 ? 12.079 -5.147 -14.337 1.00 91.75 85 ILE A O 1
ATOM 715 N N . LEU A 1 86 ? 12.462 -4.468 -16.441 1.00 90.81 86 LEU A N 1
ATOM 716 C CA . LEU A 1 86 ? 11.860 -3.149 -16.282 1.00 90.81 86 LEU A CA 1
ATOM 717 C C . LEU A 1 86 ? 10.360 -3.244 -15.947 1.00 90.81 86 LEU A C 1
ATOM 719 O O . LEU A 1 86 ? 9.877 -2.526 -15.072 1.00 90.81 86 LEU A O 1
ATOM 723 N N . TRP A 1 87 ? 9.630 -4.153 -16.598 1.00 90.88 87 TRP A N 1
ATOM 724 C CA . TRP A 1 87 ? 8.223 -4.419 -16.300 1.00 90.88 87 TRP A CA 1
ATOM 725 C C . TRP A 1 87 ? 8.029 -4.950 -14.872 1.00 90.88 87 TRP A C 1
ATOM 727 O O . TRP A 1 87 ? 7.179 -4.445 -14.138 1.00 90.88 87 TRP A O 1
ATOM 737 N N . LEU A 1 88 ? 8.857 -5.909 -14.440 1.00 91.38 88 LEU A N 1
ATOM 738 C CA . LEU A 1 88 ? 8.843 -6.446 -13.074 1.00 91.38 88 LEU A CA 1
ATOM 739 C C . LEU A 1 88 ? 9.196 -5.374 -12.034 1.00 91.38 88 LEU A C 1
ATOM 741 O O . LEU A 1 88 ? 8.543 -5.286 -10.996 1.00 91.38 88 LEU A O 1
ATOM 745 N N . ALA A 1 89 ? 10.181 -4.521 -12.317 1.00 91.19 89 ALA A N 1
ATOM 746 C CA . ALA A 1 89 ? 10.546 -3.407 -11.446 1.00 91.19 89 ALA A CA 1
ATOM 747 C C . ALA A 1 89 ? 9.381 -2.417 -11.286 1.00 91.19 89 ALA A C 1
ATOM 749 O O . ALA A 1 89 ? 9.037 -2.040 -10.164 1.00 91.19 89 ALA A O 1
ATOM 750 N N . MET A 1 90 ? 8.712 -2.056 -12.388 1.00 90.31 90 MET A N 1
ATOM 751 C CA . MET A 1 90 ? 7.496 -1.240 -12.342 1.00 90.31 90 MET A CA 1
ATOM 752 C C . MET A 1 90 ? 6.372 -1.921 -11.556 1.00 90.31 90 MET A C 1
ATOM 754 O O . MET A 1 90 ? 5.669 -1.245 -10.808 1.00 90.31 90 MET A O 1
ATOM 758 N N . MET A 1 91 ? 6.217 -3.242 -11.679 1.00 90.69 91 MET A N 1
ATOM 759 C CA . MET A 1 91 ? 5.201 -4.005 -10.949 1.00 90.69 91 MET A CA 1
ATOM 760 C C . MET A 1 91 ? 5.435 -3.940 -9.442 1.00 90.69 91 MET A C 1
ATOM 762 O O . MET A 1 91 ? 4.509 -3.637 -8.693 1.00 90.69 91 MET A O 1
ATOM 766 N N . LEU A 1 92 ? 6.669 -4.172 -8.990 1.00 89.19 92 LEU A N 1
ATOM 767 C CA . LEU A 1 92 ? 7.030 -4.079 -7.574 1.00 89.19 92 LEU A CA 1
ATOM 768 C C . LEU A 1 92 ? 6.850 -2.656 -7.035 1.00 89.19 92 LEU A C 1
ATOM 770 O O . LEU A 1 92 ? 6.326 -2.471 -5.934 1.00 89.19 92 LEU A O 1
ATOM 774 N N . PHE A 1 93 ? 7.231 -1.648 -7.821 1.00 86.31 93 PHE A N 1
ATOM 775 C CA . PHE A 1 93 ? 7.030 -0.248 -7.463 1.00 86.31 93 PHE A CA 1
ATOM 776 C C . PHE A 1 93 ? 5.540 0.090 -7.315 1.00 86.31 93 PHE A C 1
ATOM 778 O O . PHE A 1 93 ? 5.123 0.658 -6.304 1.00 86.31 93 PHE A O 1
ATOM 785 N N . TYR A 1 94 ? 4.714 -0.331 -8.273 1.00 88.44 94 TYR A N 1
ATOM 786 C CA . TYR A 1 94 ? 3.270 -0.122 -8.244 1.00 88.44 94 TYR A CA 1
ATOM 787 C C . TYR A 1 94 ? 2.603 -0.855 -7.070 1.00 88.44 94 TYR A C 1
ATOM 789 O O . TYR A 1 94 ? 1.788 -0.272 -6.355 1.00 88.44 94 TYR A O 1
ATOM 797 N N . PHE A 1 95 ? 2.999 -2.105 -6.813 1.00 86.62 95 PHE A N 1
ATOM 798 C CA . PHE A 1 95 ? 2.535 -2.889 -5.667 1.00 86.62 95 PHE A CA 1
ATOM 799 C C . PHE A 1 95 ? 2.847 -2.193 -4.336 1.00 86.62 95 PHE A C 1
ATOM 801 O O . PHE A 1 95 ? 1.991 -2.103 -3.452 1.00 86.62 95 PHE A O 1
ATOM 808 N N . SER A 1 96 ? 4.060 -1.651 -4.208 1.00 85.81 96 SER A N 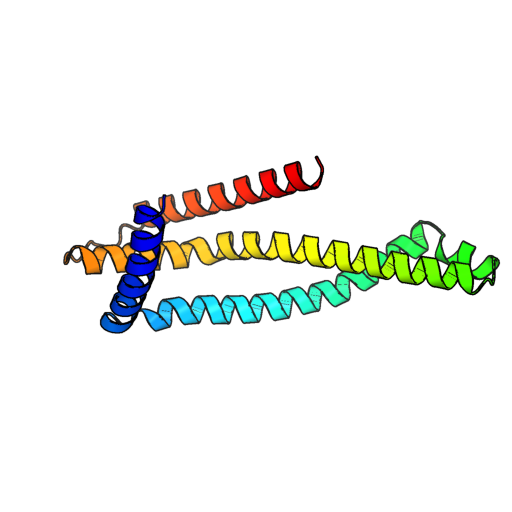1
ATOM 809 C CA . SER A 1 96 ? 4.478 -0.885 -3.035 1.00 85.81 96 SER A CA 1
ATOM 810 C C . SER A 1 96 ? 3.588 0.342 -2.804 1.00 85.81 96 SER A C 1
ATOM 812 O O . SER A 1 96 ? 3.109 0.558 -1.690 1.00 85.81 96 SER A O 1
ATOM 814 N N . LEU A 1 97 ? 3.285 1.109 -3.858 1.00 83.88 97 LEU A N 1
ATOM 815 C CA . LEU A 1 97 ? 2.406 2.282 -3.775 1.00 83.88 97 LEU A CA 1
ATOM 816 C C . LEU A 1 97 ? 0.955 1.915 -3.435 1.00 83.88 97 LEU A C 1
ATOM 818 O O . LEU A 1 97 ? 0.320 2.596 -2.626 1.00 83.88 97 LEU A O 1
ATOM 822 N N . PHE A 1 98 ? 0.440 0.824 -4.008 1.00 87.88 98 PHE A N 1
ATOM 823 C CA . PHE A 1 98 ? -0.934 0.370 -3.790 1.00 87.88 98 PHE A CA 1
ATOM 824 C C . PHE A 1 98 ? -1.234 0.112 -2.307 1.00 87.88 98 PHE A C 1
ATOM 826 O O . PHE A 1 98 ? -2.281 0.520 -1.802 1.00 87.88 98 PHE A O 1
ATOM 833 N N . LYS A 1 99 ? -0.282 -0.484 -1.576 1.00 86.19 99 LYS A N 1
ATOM 834 C CA . LYS A 1 99 ? -0.387 -0.689 -0.124 1.00 86.19 99 LYS A CA 1
ATOM 835 C C . LYS A 1 99 ? -0.668 0.619 0.622 1.00 86.19 99 LYS A C 1
ATOM 837 O O . LYS A 1 99 ? -1.530 0.657 1.500 1.00 86.19 99 LYS A O 1
ATOM 842 N N . PHE A 1 100 ? 0.060 1.686 0.297 1.00 85.69 100 PHE A N 1
ATOM 843 C CA . PHE A 1 100 ? -0.105 2.982 0.958 1.00 85.69 100 PHE A CA 1
ATOM 844 C C . PHE A 1 100 ? -1.415 3.655 0.577 1.00 85.69 100 PHE A C 1
ATOM 846 O O . PHE A 1 100 ? -2.098 4.181 1.452 1.00 85.69 100 PHE A O 1
ATOM 853 N N . PHE A 1 101 ? -1.797 3.579 -0.699 1.00 86.19 101 PHE A N 1
ATOM 854 C CA . PHE A 1 101 ? -3.090 4.068 -1.160 1.00 86.19 101 PHE A CA 1
ATOM 855 C C . PHE A 1 101 ? -4.240 3.404 -0.393 1.00 86.19 101 PHE A C 1
ATOM 857 O O . PHE A 1 101 ? -5.098 4.093 0.158 1.00 86.19 101 PHE A O 1
ATOM 864 N N . PHE A 1 102 ? -4.213 2.075 -0.265 1.00 88.62 102 PHE A N 1
ATOM 865 C CA . PHE A 1 102 ? -5.227 1.348 0.489 1.00 88.62 102 PHE A CA 1
ATOM 866 C C . PHE A 1 102 ? -5.257 1.730 1.972 1.00 88.62 102 PHE A C 1
ATOM 868 O O . PHE A 1 102 ? -6.336 1.906 2.527 1.00 88.62 102 PHE A O 1
ATOM 875 N N . LEU A 1 103 ? -4.102 1.897 2.624 1.00 86.44 103 LEU A N 1
ATOM 876 C CA . LEU A 1 103 ? -4.051 2.320 4.029 1.00 86.44 103 LEU A CA 1
ATOM 877 C C . LEU A 1 103 ? -4.647 3.716 4.246 1.00 86.44 103 LEU A C 1
ATOM 879 O O . LEU A 1 103 ? -5.290 3.951 5.266 1.00 86.44 103 LEU A O 1
ATOM 883 N N . ILE A 1 104 ? -4.447 4.627 3.293 1.00 85.00 104 ILE A N 1
ATOM 884 C CA . ILE A 1 104 ? -5.005 5.982 3.334 1.00 85.00 104 ILE A CA 1
ATOM 885 C C . ILE A 1 104 ? -6.526 5.935 3.156 1.00 85.00 104 ILE A C 1
ATOM 887 O O . ILE A 1 104 ? -7.251 6.511 3.960 1.00 85.00 104 ILE A O 1
ATOM 891 N N . VAL A 1 105 ? -7.016 5.212 2.145 1.00 84.94 105 VAL A N 1
ATOM 892 C CA . VAL A 1 105 ? -8.457 5.102 1.855 1.00 84.94 105 VAL A CA 1
ATOM 893 C C . VAL A 1 105 ? -9.194 4.285 2.920 1.00 84.94 105 VAL A C 1
ATOM 895 O O . VAL A 1 105 ? -10.328 4.600 3.268 1.00 84.94 105 VAL A O 1
ATOM 898 N N . GLY A 1 106 ? -8.555 3.248 3.459 1.00 85.88 106 GLY A N 1
ATOM 899 C CA . GLY A 1 106 ? -9.105 2.371 4.491 1.00 85.88 106 GLY A CA 1
ATOM 900 C C . GLY A 1 106 ? -9.012 2.940 5.907 1.00 85.88 106 GLY A C 1
ATOM 901 O O . GLY A 1 106 ? -9.672 2.424 6.808 1.00 85.88 106 GLY A O 1
ATOM 902 N N . SER A 1 107 ? -8.240 4.010 6.121 1.00 86.06 107 SER A N 1
ATOM 903 C CA . SER A 1 107 ? -8.022 4.607 7.444 1.00 86.06 107 SER A CA 1
ATOM 904 C C . SER A 1 107 ? -9.317 4.964 8.200 1.00 86.06 107 SER A C 1
ATOM 906 O O . SER A 1 107 ? -9.370 4.678 9.396 1.00 86.06 107 SER A O 1
ATOM 908 N N . PRO A 1 108 ? -10.384 5.486 7.557 1.00 84.44 108 PRO A N 1
ATOM 909 C CA . PRO A 1 108 ? -11.673 5.713 8.213 1.00 84.44 108 PRO A CA 1
ATOM 910 C C . PRO A 1 108 ? -12.323 4.437 8.736 1.00 84.44 108 PRO A C 1
ATOM 912 O O . PRO A 1 108 ? -12.850 4.418 9.846 1.00 84.44 108 PRO A O 1
ATOM 915 N N . VAL A 1 109 ? -12.244 3.350 7.967 1.00 85.62 109 VAL A N 1
ATOM 916 C CA . VAL A 1 109 ? -12.818 2.062 8.365 1.00 85.62 109 VAL A CA 1
ATOM 917 C C . VAL A 1 109 ? -12.014 1.443 9.506 1.00 85.62 109 VAL A C 1
ATOM 919 O O . VAL A 1 109 ? -12.594 0.907 10.448 1.00 85.62 109 VAL A O 1
ATOM 922 N N . PHE A 1 110 ? -10.684 1.558 9.462 1.00 84.94 110 PHE A N 1
ATOM 923 C CA . PHE A 1 110 ? -9.817 1.086 10.542 1.00 84.94 110 PHE A CA 1
ATOM 924 C C . PHE A 1 110 ? -10.022 1.877 11.837 1.00 84.94 110 PHE A C 1
ATOM 926 O O . PHE A 1 110 ? -10.087 1.269 12.902 1.00 84.94 110 PHE A O 1
ATOM 933 N N . ALA A 1 111 ? -10.185 3.202 11.753 1.00 85.25 111 ALA A N 1
ATOM 934 C CA . ALA A 1 111 ? -10.488 4.043 12.910 1.00 85.25 111 ALA A CA 1
ATOM 935 C C . ALA A 1 111 ? -11.843 3.672 13.532 1.00 85.25 111 ALA A C 1
ATOM 937 O O . ALA A 1 111 ? -11.925 3.453 14.738 1.00 85.25 111 ALA A O 1
ATOM 938 N N . TYR A 1 112 ? -12.875 3.482 12.705 1.00 84.88 112 TYR A N 1
ATOM 939 C CA . TYR A 1 112 ? -14.187 3.023 13.164 1.00 84.88 112 TYR A CA 1
ATOM 940 C C . TYR A 1 112 ? -14.122 1.659 13.868 1.00 84.88 112 TYR A C 1
ATOM 942 O O . TYR A 1 112 ? -14.694 1.481 14.943 1.00 84.88 112 TYR A O 1
ATOM 950 N N . LEU A 1 113 ? -13.410 0.686 13.288 1.00 84.56 113 LEU A N 1
ATOM 951 C CA . LEU A 1 113 ? -13.244 -0.637 13.896 1.00 84.56 113 LEU A CA 1
ATOM 952 C C . LEU A 1 113 ? -12.494 -0.552 15.236 1.00 84.56 113 LEU A C 1
ATOM 954 O O . LEU A 1 113 ? -12.827 -1.286 16.169 1.00 84.56 113 LEU A O 1
ATOM 958 N N . SER A 1 114 ? -11.505 0.341 15.329 1.00 84.44 114 SER A N 1
ATOM 959 C CA . SER A 1 114 ? -10.744 0.593 16.555 1.00 84.44 114 SER A CA 1
ATOM 960 C C . SER A 1 114 ? -11.650 1.124 17.664 1.00 84.44 114 SER A C 1
ATOM 962 O O . SER A 1 114 ? -11.716 0.508 18.725 1.00 84.44 114 SER A O 1
ATOM 964 N N . GLU A 1 115 ? -12.424 2.181 17.396 1.00 83.44 115 GLU A N 1
ATOM 965 C CA . GLU A 1 115 ? -13.360 2.747 18.379 1.00 83.44 115 GLU A CA 1
ATOM 966 C C . GLU A 1 115 ? -14.435 1.733 18.797 1.00 83.44 115 GLU A C 1
ATOM 968 O O . GLU A 1 115 ? -14.761 1.611 19.977 1.00 83.44 115 GLU A O 1
ATOM 973 N N . LYS A 1 116 ? -14.969 0.946 17.850 1.00 82.44 116 LYS A N 1
ATOM 974 C CA . LYS A 1 116 ? -15.933 -0.119 18.171 1.00 82.44 116 LYS A CA 1
ATOM 975 C C . LYS A 1 116 ? -15.336 -1.205 19.054 1.00 82.44 116 LYS A C 1
ATOM 977 O O . LYS A 1 116 ? -16.024 -1.710 19.934 1.00 82.44 116 LYS A O 1
ATOM 982 N N . THR A 1 117 ? -14.079 -1.566 18.827 1.00 85.31 117 THR A N 1
ATOM 983 C CA . THR A 1 117 ? -13.380 -2.557 19.649 1.00 85.31 117 THR A CA 1
ATOM 984 C C . THR A 1 117 ? -13.164 -2.031 21.066 1.00 85.31 117 THR A C 1
ATOM 986 O O . THR A 1 117 ? -13.447 -2.745 22.024 1.00 85.31 117 THR A O 1
ATOM 989 N N . GLU A 1 118 ? -12.739 -0.777 21.204 1.00 84.00 118 GLU A N 1
ATOM 990 C CA . GLU A 1 118 ? -12.504 -0.118 22.493 1.00 84.00 118 GLU A CA 1
ATOM 991 C C . GLU A 1 118 ? -13.795 0.032 23.310 1.00 84.00 118 GLU A C 1
ATOM 993 O O . GLU A 1 118 ? -13.837 -0.387 24.465 1.00 84.00 118 GLU A O 1
ATOM 998 N N . ALA A 1 119 ? -14.892 0.479 22.687 1.00 84.31 119 ALA A N 1
ATOM 999 C CA . ALA A 1 119 ? -16.197 0.590 23.345 1.00 84.31 119 ALA A CA 1
ATOM 1000 C C . ALA A 1 119 ? -16.696 -0.757 23.906 1.00 84.31 119 ALA A C 1
ATOM 1002 O O . ALA A 1 119 ? -17.249 -0.825 25.005 1.00 84.31 119 ALA A O 1
ATOM 1003 N N . ILE A 1 120 ? -16.466 -1.850 23.171 1.00 84.31 120 ILE A N 1
ATOM 1004 C CA . ILE A 1 120 ? -16.836 -3.202 23.607 1.00 84.31 120 ILE A CA 1
ATOM 1005 C C . ILE A 1 120 ? -15.944 -3.684 24.761 1.00 84.31 120 ILE A C 1
ATOM 1007 O O . ILE A 1 120 ? -16.443 -4.341 25.673 1.00 84.31 120 ILE A O 1
ATOM 1011 N N . ILE A 1 121 ? -14.640 -3.384 24.730 1.00 84.06 121 ILE A N 1
ATOM 1012 C CA . ILE A 1 121 ? -13.693 -3.777 25.786 1.00 84.06 121 ILE A CA 1
ATOM 1013 C C . ILE A 1 121 ? -13.992 -3.035 27.092 1.00 84.06 121 ILE A C 1
ATOM 1015 O O . ILE A 1 121 ? -13.977 -3.651 28.156 1.00 84.06 121 ILE A O 1
ATOM 1019 N N . GLU A 1 122 ? -14.282 -1.735 27.022 1.00 83.75 122 GLU A N 1
ATOM 1020 C CA . GLU A 1 122 ? -14.536 -0.909 28.207 1.00 83.75 122 GLU A CA 1
ATOM 1021 C C . GLU A 1 122 ? -15.959 -1.051 28.769 1.00 83.75 122 GLU A C 1
ATOM 1023 O O . GLU A 1 122 ? -16.235 -0.581 29.874 1.00 83.75 122 GLU A O 1
ATOM 1028 N N . GLY A 1 123 ? -16.870 -1.699 28.033 1.00 72.50 123 GLY A N 1
ATOM 1029 C CA . GLY A 1 123 ? -18.252 -1.921 28.468 1.00 72.50 123 GLY A CA 1
ATOM 1030 C C . GLY A 1 123 ? -19.061 -0.630 28.635 1.00 72.50 123 GLY A C 1
ATOM 1031 O O . GLY A 1 123 ? -20.058 -0.620 29.355 1.00 72.50 123 GLY A O 1
ATOM 1032 N N . LYS A 1 124 ? -18.628 0.462 27.995 1.00 71.50 124 LYS A N 1
ATOM 1033 C CA . LYS A 1 124 ? -19.310 1.758 27.983 1.00 71.50 124 LYS A CA 1
ATOM 1034 C C . LYS A 1 124 ? -19.736 2.073 26.555 1.00 71.50 124 LYS A C 1
ATOM 1036 O O . LYS A 1 124 ? -18.901 2.074 25.653 1.00 71.50 124 LYS A O 1
ATOM 1041 N N . ASP A 1 125 ? -21.012 2.408 26.362 1.00 59.19 125 ASP A N 1
ATOM 1042 C CA . ASP A 1 125 ? -21.488 3.043 25.130 1.00 59.19 125 ASP A CA 1
ATOM 1043 C C . ASP A 1 125 ? -20.926 4.469 25.072 1.00 59.19 125 ASP A C 1
ATOM 1045 O O . ASP A 1 125 ? -21.591 5.452 25.400 1.00 59.19 125 ASP A O 1
ATOM 1049 N N . TYR A 1 126 ? -19.650 4.593 24.708 1.00 59.53 126 TYR A N 1
ATOM 1050 C CA . TYR A 1 126 ? -19.099 5.883 24.334 1.00 59.53 126 TYR A CA 1
ATOM 1051 C C . TYR A 1 126 ? -19.885 6.393 23.118 1.00 59.53 126 TYR A C 1
ATOM 1053 O O . TYR A 1 126 ? -19.984 5.676 22.114 1.00 59.53 126 TYR A O 1
ATOM 1061 N N . PRO A 1 127 ? -20.438 7.621 23.152 1.00 61.97 127 PRO A N 1
ATOM 1062 C CA . PRO A 1 127 ? -20.910 8.241 21.926 1.00 61.97 127 PRO A CA 1
ATOM 1063 C C . PRO A 1 127 ? -19.702 8.338 20.991 1.00 61.97 127 PRO A C 1
ATOM 1065 O O . PRO A 1 127 ? -18.675 8.889 21.389 1.00 61.97 127 PRO A O 1
ATOM 1068 N N . MET A 1 128 ? -19.805 7.763 19.784 1.00 62.53 128 MET A N 1
ATOM 1069 C CA . MET A 1 128 ? -18.722 7.795 18.792 1.00 62.53 128 MET A CA 1
ATOM 1070 C C . MET A 1 128 ? -18.221 9.229 18.658 1.00 62.53 128 MET A C 1
ATOM 1072 O O . MET A 1 128 ? -18.947 10.114 18.192 1.00 62.53 128 MET A O 1
ATOM 1076 N N . ASN A 1 129 ? -16.995 9.474 19.113 1.00 73.75 129 ASN A N 1
ATOM 1077 C CA . ASN A 1 129 ? -16.438 10.808 19.109 1.00 73.75 129 ASN A CA 1
ATOM 1078 C C . ASN A 1 129 ? -15.848 11.049 17.725 1.00 73.75 129 ASN A C 1
ATOM 1080 O O . ASN A 1 129 ? -14.657 10.877 17.501 1.00 73.75 129 ASN A O 1
ATOM 1084 N N . LEU A 1 130 ? -16.696 11.473 16.787 1.00 75.50 130 LEU A N 1
ATOM 1085 C CA . LEU A 1 130 ? -16.307 11.730 15.396 1.00 75.50 130 LEU A CA 1
ATOM 1086 C C . LEU A 1 130 ? -15.105 12.688 15.276 1.00 75.50 130 LEU A C 1
ATOM 1088 O O . LEU A 1 130 ? -14.345 12.606 14.312 1.00 75.50 130 LEU A O 1
ATOM 1092 N N . SER A 1 131 ? -14.901 13.568 16.265 1.00 78.75 131 SER A N 1
ATOM 1093 C CA . SER A 1 131 ? -13.719 14.436 16.348 1.00 78.75 131 SER A CA 1
ATOM 1094 C C . SER A 1 131 ? -12.440 13.648 16.651 1.00 78.75 131 SER A C 1
ATOM 1096 O O . SER A 1 131 ? -11.396 13.915 16.054 1.00 78.75 131 SER A O 1
ATOM 1098 N N . GLN A 1 132 ? -12.511 12.655 17.540 1.00 79.00 132 GLN A N 1
ATOM 1099 C CA . GLN A 1 132 ? -11.404 11.745 17.831 1.00 79.00 132 GLN A CA 1
ATOM 1100 C C . GLN A 1 132 ? -11.131 10.816 16.642 1.00 79.00 132 GLN A C 1
ATOM 1102 O O . GLN A 1 132 ? -10.001 10.785 16.155 1.00 79.00 132 GLN A O 1
ATOM 1107 N N . MET A 1 133 ? -12.172 10.201 16.076 1.00 82.62 133 MET A N 1
ATOM 1108 C CA . MET A 1 133 ? -12.064 9.357 14.885 1.00 82.62 133 MET A CA 1
ATOM 1109 C C . MET A 1 133 ? -11.393 10.100 13.719 1.00 82.62 133 MET A C 1
ATOM 1111 O O . MET A 1 133 ? -10.493 9.575 13.066 1.00 82.62 133 MET A O 1
ATOM 1115 N N . GLY A 1 134 ? -11.765 11.366 13.489 1.00 84.06 134 GLY A N 1
ATOM 1116 C CA . GLY A 1 134 ? -11.133 12.227 12.488 1.00 84.06 134 GLY A CA 1
ATOM 1117 C C . GLY A 1 134 ? -9.641 12.472 12.748 1.00 84.06 134 GLY A C 1
ATOM 1118 O O . GLY A 1 134 ? -8.833 12.425 11.817 1.00 84.06 134 GLY A O 1
ATOM 1119 N N . LYS A 1 135 ? -9.239 12.683 14.008 1.00 86.00 135 LYS A N 1
ATOM 1120 C CA . LYS A 1 135 ? -7.818 12.821 14.377 1.00 86.00 135 LYS A CA 1
ATOM 1121 C C . LYS A 1 135 ? -7.045 11.530 14.120 1.00 86.00 135 LYS A C 1
ATOM 1123 O O . LYS A 1 135 ? -5.927 11.600 13.606 1.00 86.00 135 LYS A O 1
ATOM 1128 N N . ASP A 1 136 ? -7.635 10.377 14.416 1.00 83.81 136 ASP A N 1
ATOM 1129 C CA . ASP A 1 136 ? -7.001 9.074 14.207 1.00 83.81 136 ASP A CA 1
ATOM 1130 C C . ASP A 1 136 ? -6.881 8.723 12.720 1.00 83.81 136 ASP A C 1
ATOM 1132 O O . ASP A 1 136 ? -5.837 8.228 12.284 1.00 83.81 136 ASP A O 1
ATOM 1136 N N . ILE A 1 137 ? -7.867 9.112 11.906 1.00 86.81 137 ILE A N 1
ATOM 1137 C CA . ILE A 1 137 ? -7.801 9.071 10.439 1.00 86.81 137 ILE A CA 1
ATOM 1138 C C . ILE A 1 137 ? -6.608 9.885 9.933 1.00 86.81 137 ILE A C 1
ATOM 1140 O O . ILE A 1 137 ? -5.730 9.343 9.260 1.00 86.81 137 ILE A O 1
ATOM 1144 N N . VAL A 1 138 ? -6.531 11.172 10.292 1.00 87.12 138 VAL A N 1
ATOM 1145 C CA . VAL A 1 138 ? -5.452 12.072 9.846 1.00 87.12 138 VAL A CA 1
ATOM 1146 C C . VAL A 1 138 ? -4.087 11.573 10.314 1.00 87.12 138 VAL A C 1
ATOM 1148 O O . VAL A 1 138 ? -3.112 11.613 9.559 1.00 87.12 138 VAL A O 1
ATOM 1151 N N . ARG A 1 139 ? -4.001 11.073 11.550 1.00 88.12 139 ARG A N 1
ATOM 1152 C CA . ARG A 1 139 ? -2.783 10.471 12.094 1.00 88.12 139 ARG A CA 1
ATOM 1153 C C . ARG A 1 139 ? -2.369 9.242 11.287 1.00 88.12 139 ARG A C 1
ATOM 1155 O O . ARG A 1 139 ? -1.198 9.145 10.918 1.00 88.12 139 ARG A O 1
ATOM 1162 N N . GLY A 1 140 ? -3.303 8.342 10.983 1.00 84.06 140 GLY A N 1
ATOM 1163 C CA . GLY A 1 140 ? -3.064 7.152 10.167 1.00 84.06 140 GLY A CA 1
ATOM 1164 C C . GLY A 1 140 ? -2.554 7.504 8.769 1.00 84.06 140 GLY A C 1
ATOM 1165 O O . GLY A 1 140 ? -1.519 6.992 8.344 1.00 84.06 140 GLY A O 1
ATOM 1166 N N . ILE A 1 141 ? -3.207 8.459 8.101 1.00 87.56 141 ILE A N 1
ATOM 1167 C CA . ILE A 1 141 ? -2.804 8.963 6.780 1.00 87.56 141 ILE A CA 1
ATOM 1168 C C . ILE A 1 141 ? -1.396 9.566 6.830 1.00 87.56 141 ILE A C 1
ATOM 1170 O O . ILE A 1 141 ? -0.552 9.238 5.998 1.00 87.56 141 ILE A O 1
ATOM 1174 N N . ARG A 1 142 ? -1.097 10.408 7.828 1.00 88.56 142 ARG A N 1
ATOM 1175 C CA . ARG A 1 142 ? 0.229 11.027 7.986 1.00 88.56 142 ARG A CA 1
ATOM 1176 C C . ARG A 1 142 ? 1.328 9.982 8.178 1.00 88.56 142 ARG A C 1
ATOM 1178 O O . ARG A 1 142 ? 2.405 10.124 7.605 1.00 88.56 142 ARG A O 1
ATOM 1185 N N . ILE A 1 143 ? 1.069 8.940 8.969 1.00 87.44 143 ILE A N 1
ATOM 1186 C CA . ILE A 1 143 ? 2.015 7.835 9.169 1.00 87.44 143 ILE A CA 1
ATOM 1187 C C . ILE A 1 143 ? 2.213 7.064 7.860 1.00 87.44 143 ILE A C 1
ATOM 1189 O O . ILE A 1 143 ? 3.356 6.802 7.494 1.00 87.44 143 ILE A O 1
ATOM 1193 N N . ALA A 1 144 ? 1.135 6.745 7.139 1.00 85.81 144 ALA A N 1
ATOM 1194 C CA . ALA A 1 144 ? 1.210 6.047 5.858 1.00 85.81 144 ALA A CA 1
ATOM 1195 C C . ALA A 1 144 ? 2.026 6.839 4.824 1.00 85.81 144 ALA A C 1
ATOM 1197 O O . ALA A 1 144 ? 2.932 6.279 4.213 1.00 85.81 144 ALA A O 1
ATOM 1198 N N . LEU A 1 145 ? 1.779 8.146 4.694 1.00 86.25 145 LEU A N 1
ATOM 1199 C CA . LEU A 1 145 ? 2.532 9.033 3.802 1.00 86.25 145 LEU A CA 1
ATOM 1200 C C . LEU A 1 145 ? 4.005 9.139 4.198 1.00 86.25 145 LEU A C 1
ATOM 1202 O O . LEU A 1 145 ? 4.885 9.006 3.352 1.00 86.25 145 LEU A O 1
ATOM 1206 N N . ARG A 1 146 ? 4.292 9.336 5.489 1.00 87.75 146 ARG A N 1
ATOM 1207 C CA . ARG A 1 146 ? 5.669 9.388 5.991 1.00 87.75 146 ARG A CA 1
ATOM 1208 C C . ARG A 1 146 ? 6.407 8.084 5.688 1.00 87.75 146 ARG A C 1
ATOM 1210 O O . ARG A 1 146 ? 7.546 8.124 5.241 1.00 87.75 146 ARG A O 1
ATOM 1217 N N . ASN A 1 147 ? 5.761 6.941 5.905 1.00 86.81 147 ASN A N 1
ATOM 1218 C CA . ASN A 1 147 ? 6.348 5.635 5.623 1.00 86.81 147 ASN A CA 1
ATOM 1219 C C . ASN A 1 147 ? 6.566 5.422 4.120 1.00 86.81 147 ASN A C 1
ATOM 1221 O O . ASN A 1 147 ? 7.599 4.877 3.749 1.00 86.81 147 ASN A O 1
ATOM 1225 N N . ALA A 1 148 ? 5.647 5.886 3.269 1.00 84.31 148 ALA A N 1
ATOM 1226 C CA . ALA A 1 148 ? 5.821 5.849 1.819 1.00 84.31 148 ALA A CA 1
ATOM 1227 C C . ALA A 1 148 ? 7.048 6.662 1.382 1.00 84.31 148 ALA A C 1
ATOM 1229 O O . ALA A 1 148 ? 7.881 6.155 0.636 1.00 84.31 148 ALA A O 1
ATOM 1230 N N . LEU A 1 149 ? 7.209 7.880 1.914 1.00 85.19 149 LEU A N 1
ATOM 1231 C CA . LEU A 1 149 ? 8.370 8.730 1.637 1.00 85.19 149 LEU A CA 1
ATOM 1232 C C . LEU A 1 149 ? 9.675 8.064 2.077 1.00 85.19 149 LEU A C 1
ATOM 1234 O O . LEU A 1 149 ? 10.589 7.928 1.267 1.00 85.19 149 LEU A O 1
ATOM 1238 N N . TRP A 1 150 ? 9.757 7.581 3.318 1.00 85.25 150 TRP A N 1
ATOM 1239 C CA . TRP A 1 150 ? 10.958 6.883 3.784 1.00 85.25 150 TRP A CA 1
ATOM 1240 C C . TRP A 1 150 ? 11.252 5.634 2.964 1.00 85.25 150 TRP A C 1
ATOM 1242 O O . TRP A 1 150 ? 12.403 5.405 2.613 1.00 85.25 150 TRP A O 1
ATOM 1252 N N . GLN A 1 151 ? 10.232 4.855 2.603 1.00 80.38 151 GLN A N 1
ATOM 1253 C CA . GLN A 1 151 ? 10.430 3.677 1.768 1.00 80.38 151 GLN A CA 1
ATOM 1254 C C . GLN A 1 151 ? 10.971 4.051 0.386 1.00 80.38 151 GLN A C 1
ATOM 1256 O O . GLN A 1 151 ? 11.835 3.346 -0.118 1.00 80.38 151 GLN A O 1
ATOM 1261 N N . THR A 1 152 ? 10.520 5.158 -0.213 1.00 80.00 152 THR A N 1
ATOM 1262 C CA . THR A 1 152 ? 11.115 5.639 -1.467 1.00 80.00 152 THR A CA 1
ATOM 1263 C C . THR A 1 152 ? 12.557 6.098 -1.272 1.00 80.00 152 THR A C 1
ATOM 1265 O O . THR A 1 152 ? 13.418 5.669 -2.025 1.00 80.00 152 THR A O 1
ATOM 1268 N N . VAL A 1 153 ? 12.856 6.881 -0.230 1.00 82.06 153 VAL A N 1
ATOM 1269 C CA . VAL A 1 153 ? 14.219 7.368 0.050 1.00 82.06 153 VAL A CA 1
ATOM 1270 C C . VAL A 1 153 ? 15.195 6.208 0.253 1.00 82.06 153 VAL A C 1
ATOM 1272 O O . VAL A 1 153 ? 16.239 6.181 -0.387 1.00 82.06 153 VAL A O 1
ATOM 1275 N N . TYR A 1 154 ? 14.842 5.223 1.081 1.00 76.75 154 TYR A N 1
ATOM 1276 C CA . TYR A 1 154 ? 15.688 4.051 1.328 1.00 76.75 154 TYR A CA 1
ATOM 1277 C C . TYR A 1 154 ? 15.723 3.054 0.166 1.00 76.75 154 TYR A C 1
ATOM 1279 O O . TYR A 1 154 ? 16.622 2.229 0.119 1.00 76.75 154 TYR A O 1
ATOM 1287 N N . ALA A 1 155 ? 14.767 3.092 -0.765 1.00 68.44 155 ALA A N 1
ATOM 1288 C CA . ALA A 1 155 ? 14.831 2.260 -1.966 1.00 68.44 155 ALA A CA 1
ATOM 1289 C C . ALA A 1 155 ? 15.841 2.787 -3.002 1.00 68.44 155 ALA A C 1
ATOM 1291 O O . ALA A 1 155 ? 16.276 2.020 -3.857 1.00 68.44 155 ALA A O 1
ATOM 1292 N N . PHE A 1 156 ? 16.191 4.078 -2.942 1.00 60.38 156 PHE A N 1
ATOM 1293 C CA . PHE A 1 156 ? 17.144 4.725 -3.852 1.00 60.38 156 PHE A CA 1
ATOM 1294 C C . PHE A 1 156 ? 18.505 5.043 -3.206 1.00 60.38 156 PHE A C 1
ATOM 1296 O O . PHE A 1 156 ? 19.374 5.577 -3.896 1.00 60.38 156 PHE A O 1
ATOM 1303 N N . SER A 1 157 ? 18.684 4.747 -1.913 1.00 52.28 157 SER A N 1
ATOM 1304 C CA . SER A 1 157 ? 19.929 4.954 -1.157 1.00 52.28 157 SER A CA 1
ATOM 1305 C C . SER A 1 157 ? 20.634 3.642 -0.860 1.00 52.28 157 SER A C 1
ATOM 1307 O O . SER A 1 157 ? 21.868 3.725 -0.683 1.00 52.28 157 SER A O 1
#

Secondary structure (DSSP, 8-state):
-HHHHHHHHHHHHHHHHHHHHTTTHHHHHHHHHHHHHHHHHHHHHHHHHHHHHHHHHHHHTSHHHHHHHH--HHHHHHHHHHHHHHHHHHHHHHHHHHHHHHHHHHHHHHHHHHHHHHHHHHT------HHHHHHHHHHHHHHHHHHHHHHHHHH--

Radius of gyration: 23.28 Å; chains: 1; bounding box: 43×30×66 Å

Sequence (157 aa):
MLKDIIIAIEAYFKAHQFIRKHNLWKWIVVPGIIYMLLFCFSMYYFAHTSNNFILWLNLKTGLKAWLDKMNSGVLAFFFTLGSLILWLAMMLFYFSLFKFFFLIVGSPVFAYLSEKTEAIIEGKDYPMNLSQMGKDIVRGIRIALRNALWQTVYAFS